Protein AF-A0A1J6ID64-F1 (afdb_monomer)

Mean predicted aligned error: 2.87 Å

InterPro domains:
  IPR014830 Glycolipid transfer protein domain [PF08718] (2-38)
  IPR014830 Glycolipid transfer protein domain [PTHR10219] (2-64)
  IPR036497 Glycolipid transfer protein superfamily [G3DSA:1.10.3520.10] (1-74)
  IPR036497 Glycolipid transfer protein superfamily [SSF110004] (2-73)

Solvent-accessible surface area (backbone atoms only — not comparable to full-atom values): 4484 Å² total; per-residue (Å²): 110,71,58,67,76,72,49,46,85,67,44,53,71,71,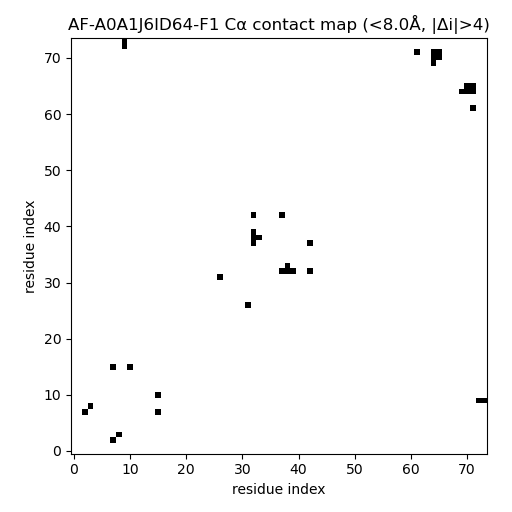55,49,51,52,52,60,63,50,57,81,72,56,73,53,73,66,57,46,31,59,75,69,74,43,52,74,70,56,45,51,53,52,52,50,52,48,50,68,62,43,51,64,52,53,54,48,52,53,50,57,36,49,75,69,76,42,82,90,87,112

Structure (mmCIF, N/CA/C/O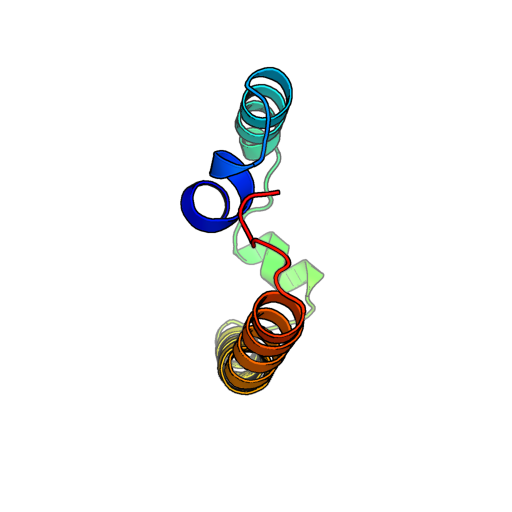 backbone):
data_AF-A0A1J6ID64-F1
#
_entry.id   AF-A0A1J6ID64-F1
#
loop_
_atom_site.group_PDB
_atom_site.id
_atom_site.type_symbol
_atom_site.label_atom_id
_atom_site.label_alt_id
_atom_site.label_comp_id
_atom_site.label_asym_id
_atom_site.label_entity_id
_atom_site.label_seq_id
_atom_site.pdbx_PDB_ins_code
_atom_site.Cartn_x
_atom_site.Cartn_y
_atom_site.Cartn_z
_atom_site.occupancy
_atom_site.B_iso_or_equiv
_atom_site.auth_seq_id
_atom_site.auth_comp_id
_atom_site.auth_asym_id
_atom_site.auth_atom_id
_atom_site.pdbx_PDB_model_num
ATOM 1 N N . MET A 1 1 ? 5.442 -7.555 7.296 1.00 81.94 1 MET A N 1
ATOM 2 C CA . MET A 1 1 ? 4.785 -6.229 7.208 1.00 81.94 1 MET A CA 1
ATOM 3 C C . MET A 1 1 ? 4.728 -5.792 5.749 1.00 81.94 1 MET A C 1
ATOM 5 O O . MET A 1 1 ? 5.735 -5.942 5.068 1.00 81.94 1 MET A O 1
ATOM 9 N N . ALA A 1 2 ? 3.588 -5.282 5.270 1.00 95.44 2 ALA A N 1
ATOM 10 C CA . ALA A 1 2 ? 3.347 -4.982 3.848 1.00 95.44 2 ALA A CA 1
ATOM 11 C C . ALA A 1 2 ? 4.407 -4.055 3.217 1.00 95.44 2 ALA A C 1
ATOM 13 O O . ALA A 1 2 ? 4.962 -4.383 2.170 1.00 95.44 2 ALA A O 1
ATOM 14 N N . TYR A 1 3 ? 4.773 -2.966 3.906 1.00 96.62 3 TYR A N 1
ATOM 15 C CA . TYR A 1 3 ? 5.797 -2.017 3.446 1.00 96.62 3 TYR A CA 1
ATOM 16 C C . TYR A 1 3 ? 7.142 -2.683 3.123 1.00 96.62 3 TYR A C 1
ATOM 18 O O . TYR A 1 3 ? 7.729 -2.417 2.077 1.00 96.62 3 TYR A O 1
ATOM 26 N N . ALA A 1 4 ? 7.609 -3.574 4.003 1.00 96.44 4 ALA A N 1
ATOM 27 C CA . ALA A 1 4 ? 8.899 -4.244 3.852 1.00 96.44 4 ALA A CA 1
ATOM 28 C C . ALA A 1 4 ? 8.963 -5.134 2.600 1.00 96.44 4 ALA A C 1
ATOM 30 O O . ALA A 1 4 ? 10.036 -5.311 2.039 1.00 96.44 4 ALA A O 1
ATOM 31 N N . LYS A 1 5 ? 7.820 -5.684 2.169 1.00 95.56 5 LYS A N 1
ATOM 32 C CA . LYS A 1 5 ? 7.735 -6.565 1.000 1.00 95.56 5 LYS A CA 1
ATOM 33 C C . LYS A 1 5 ? 7.583 -5.792 -0.311 1.00 95.56 5 LYS A C 1
ATOM 35 O O . LYS A 1 5 ? 8.141 -6.220 -1.309 1.00 95.56 5 LYS A O 1
ATOM 40 N N . VAL A 1 6 ? 6.809 -4.705 -0.311 1.00 94.81 6 VAL A N 1
ATOM 41 C CA . VAL A 1 6 ? 6.381 -4.042 -1.556 1.00 94.81 6 VAL A CA 1
ATOM 42 C C . VAL A 1 6 ? 7.179 -2.775 -1.850 1.00 94.81 6 VAL A C 1
ATOM 44 O O . VAL A 1 6 ? 7.614 -2.591 -2.975 1.00 94.81 6 VAL A O 1
ATOM 47 N N . CYS A 1 7 ? 7.396 -1.904 -0.861 1.00 95.62 7 CYS A N 1
ATOM 48 C CA . CYS A 1 7 ? 7.993 -0.584 -1.101 1.00 95.62 7 CYS A CA 1
ATOM 49 C C . CYS A 1 7 ? 9.462 -0.500 -0.680 1.00 95.62 7 CYS A C 1
ATOM 51 O O . CYS A 1 7 ? 10.256 0.193 -1.306 1.00 95.62 7 CYS A O 1
ATOM 53 N N . ALA A 1 8 ? 9.837 -1.175 0.410 1.00 96.56 8 ALA A N 1
A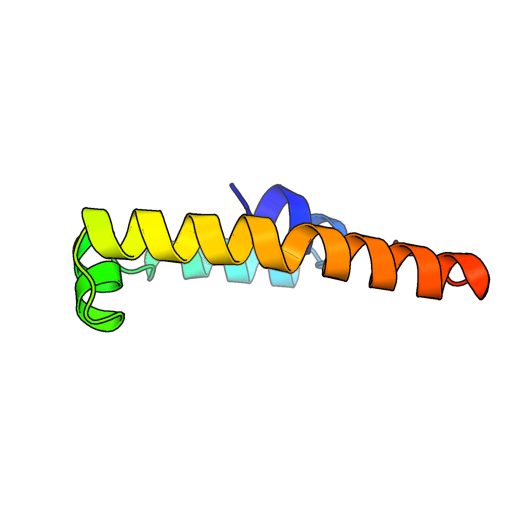TOM 54 C CA . ALA A 1 8 ? 11.179 -1.059 0.977 1.00 96.56 8 ALA A CA 1
ATOM 55 C C . ALA A 1 8 ? 12.331 -1.420 0.013 1.00 96.56 8 ALA A C 1
ATOM 57 O O . ALA A 1 8 ? 13.360 -0.749 0.118 1.00 96.56 8 ALA A O 1
ATOM 58 N N . PRO A 1 9 ? 12.199 -2.398 -0.912 1.00 95.75 9 PRO A N 1
ATOM 59 C CA . PRO A 1 9 ? 13.240 -2.681 -1.905 1.00 95.75 9 PRO A CA 1
ATOM 60 C C . PRO A 1 9 ? 13.576 -1.491 -2.818 1.00 95.75 9 PRO A C 1
ATOM 62 O O . PRO A 1 9 ? 14.727 -1.355 -3.218 1.00 95.75 9 PRO A O 1
ATOM 65 N N . TYR A 1 10 ? 12.605 -0.608 -3.072 1.00 95.81 10 TYR A N 1
ATOM 66 C CA . TYR A 1 10 ? 12.718 0.520 -4.009 1.00 95.81 10 TYR A CA 1
ATOM 67 C C . TYR A 1 10 ? 12.976 1.864 -3.311 1.00 95.81 10 TYR A C 1
ATOM 69 O O . TYR A 1 10 ? 13.330 2.866 -3.927 1.00 95.81 10 TYR A O 1
ATOM 77 N N . HIS A 1 11 ? 12.827 1.916 -1.988 1.00 96.62 11 HIS A N 1
ATOM 78 C CA . HIS A 1 11 ? 13.067 3.126 -1.209 1.00 96.62 11 HIS A CA 1
ATOM 79 C C . HIS A 1 11 ? 14.514 3.235 -0.737 1.00 96.62 11 HIS A C 1
ATOM 81 O O . HIS A 1 11 ? 15.081 2.276 -0.218 1.00 96.62 11 HIS A O 1
ATOM 87 N N . THR A 1 12 ? 15.090 4.438 -0.806 1.00 97.50 12 THR A N 1
ATOM 88 C CA . THR A 1 12 ? 16.408 4.737 -0.224 1.00 97.50 12 THR A CA 1
ATOM 89 C C . THR A 1 12 ? 16.400 4.593 1.300 1.00 97.50 12 THR A C 1
ATOM 91 O O . THR A 1 12 ? 15.349 4.579 1.946 1.00 97.50 12 THR A O 1
ATOM 94 N N . TRP A 1 13 ? 17.590 4.531 1.909 1.00 97.75 13 TRP A N 1
ATOM 95 C CA . TRP A 1 13 ? 17.719 4.471 3.369 1.00 97.75 13 TRP A CA 1
ATOM 96 C C . TRP A 1 13 ? 16.962 5.606 4.072 1.00 97.75 13 TRP A C 1
ATOM 98 O O . TRP A 1 13 ? 16.217 5.338 5.010 1.00 97.75 13 TRP A O 1
ATOM 108 N N . ALA A 1 14 ? 17.083 6.844 3.579 1.00 98.50 14 ALA A N 1
ATOM 109 C CA . ALA A 1 14 ? 16.420 8.002 4.177 1.00 98.50 14 ALA A CA 1
ATOM 110 C C . ALA A 1 14 ? 14.890 7.839 4.205 1.00 98.50 14 ALA A C 1
ATOM 112 O O . ALA A 1 14 ? 14.260 8.081 5.234 1.00 98.50 14 ALA A O 1
ATOM 113 N N . VAL A 1 15 ? 14.297 7.350 3.110 1.00 98.12 15 VAL A N 1
ATOM 114 C CA . VAL A 1 15 ? 12.850 7.107 3.024 1.00 98.12 15 VAL A CA 1
ATOM 115 C C . VAL A 1 15 ? 12.425 5.964 3.947 1.00 98.12 15 VAL A C 1
ATOM 117 O O . VAL A 1 15 ? 11.430 6.093 4.658 1.00 98.12 15 VAL A O 1
ATOM 120 N N . ARG A 1 16 ? 13.185 4.863 4.009 1.00 98.19 16 ARG A N 1
ATOM 121 C CA . ARG A 1 16 ? 12.891 3.754 4.936 1.00 98.19 16 ARG A CA 1
ATOM 122 C C . ARG A 1 16 ? 12.944 4.192 6.396 1.00 98.19 16 ARG A C 1
ATOM 124 O O . ARG A 1 16 ? 12.083 3.796 7.178 1.00 98.19 16 ARG A O 1
ATOM 131 N N . THR A 1 17 ? 13.913 5.028 6.754 1.00 98.00 17 THR A N 1
AT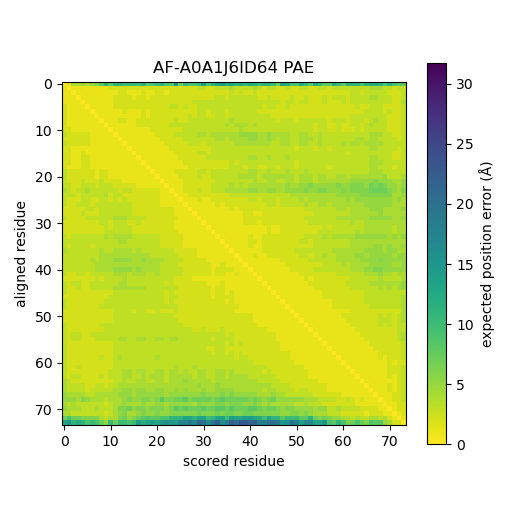OM 132 C CA . THR A 1 17 ? 14.027 5.600 8.101 1.00 98.00 17 THR A CA 1
ATOM 133 C C . THR A 1 17 ? 12.830 6.487 8.426 1.00 98.00 17 THR A C 1
ATOM 135 O O . THR A 1 17 ? 12.234 6.332 9.490 1.00 98.00 17 THR A O 1
ATOM 138 N N . ALA A 1 18 ? 12.426 7.359 7.497 1.00 98.31 18 ALA A N 1
ATOM 139 C CA . ALA A 1 18 ? 11.251 8.209 7.673 1.00 98.31 18 ALA A CA 1
ATOM 140 C C . ALA A 1 18 ? 9.963 7.386 7.854 1.00 98.31 18 ALA A C 1
ATOM 142 O O . ALA A 1 18 ? 9.179 7.668 8.758 1.00 98.31 18 ALA A O 1
ATOM 143 N N . VAL A 1 19 ? 9.770 6.328 7.057 1.00 97.44 19 VAL A N 1
ATOM 144 C CA . VAL A 1 19 ? 8.619 5.424 7.202 1.00 97.44 19 VAL A CA 1
ATOM 145 C C . VAL A 1 19 ? 8.631 4.730 8.562 1.00 97.44 19 VAL A C 1
ATOM 147 O O . VAL A 1 19 ? 7.610 4.742 9.243 1.00 97.44 19 VAL A O 1
ATOM 150 N N . SER A 1 20 ? 9.771 4.180 8.991 1.00 96.44 20 SER A N 1
ATOM 151 C CA . SER A 1 20 ? 9.901 3.540 10.307 1.00 96.44 20 SER A CA 1
ATOM 152 C C . SER A 1 20 ? 9.584 4.499 11.456 1.00 96.44 20 SER A C 1
ATOM 154 O O . SER A 1 20 ? 8.861 4.118 12.371 1.00 96.44 20 SER A O 1
ATOM 156 N N . ALA A 1 21 ? 10.062 5.746 11.398 1.00 97.56 21 ALA A N 1
ATOM 157 C CA . ALA A 1 21 ? 9.737 6.764 12.399 1.00 97.56 21 ALA A CA 1
ATOM 158 C C . ALA A 1 21 ? 8.238 7.124 12.391 1.00 97.56 21 ALA A C 1
ATOM 160 O O . ALA A 1 21 ? 7.628 7.279 13.449 1.00 97.56 21 ALA A O 1
ATOM 161 N N . GLY A 1 22 ? 7.627 7.198 11.205 1.00 97.00 22 GLY A N 1
ATOM 162 C CA . GLY A 1 22 ? 6.198 7.467 11.038 1.00 97.00 22 GLY A CA 1
ATOM 163 C C . GLY A 1 22 ? 5.280 6.359 11.563 1.00 97.00 22 GLY A C 1
ATOM 164 O O . GLY A 1 22 ? 4.129 6.642 11.888 1.00 97.00 22 GLY A O 1
ATOM 165 N N . MET A 1 23 ? 5.769 5.121 11.714 1.00 95.00 23 MET A N 1
ATOM 166 C CA . MET A 1 23 ? 4.968 4.005 12.244 1.00 95.00 23 MET A CA 1
ATOM 167 C C . MET A 1 23 ? 4.434 4.280 13.656 1.00 95.00 23 MET A C 1
ATOM 169 O O . MET A 1 23 ? 3.345 3.823 13.994 1.00 95.00 23 MET A O 1
ATOM 173 N N . CYS A 1 24 ? 5.150 5.073 14.461 1.00 94.88 24 CYS A N 1
ATOM 174 C CA . CYS A 1 24 ? 4.713 5.483 15.800 1.00 94.88 24 CYS A CA 1
ATOM 175 C C . CYS A 1 24 ? 3.449 6.362 15.792 1.00 94.88 24 CYS A C 1
ATOM 177 O O . CYS A 1 24 ? 2.824 6.533 16.834 1.00 94.88 24 CYS A O 1
ATOM 179 N N . ALA A 1 25 ? 3.081 6.922 14.637 1.00 97.00 25 ALA A N 1
ATOM 180 C CA . ALA A 1 25 ? 1.881 7.732 14.448 1.00 97.00 25 ALA A CA 1
ATOM 181 C C . ALA A 1 25 ? 0.735 6.961 13.766 1.00 97.00 25 ALA A C 1
ATOM 183 O O . ALA A 1 25 ? -0.272 7.568 13.391 1.00 97.00 25 ALA A O 1
ATOM 184 N N . LEU A 1 26 ? 0.870 5.642 13.568 1.00 96.88 26 LEU A N 1
ATOM 185 C CA . LEU A 1 26 ? -0.210 4.842 12.999 1.00 96.88 26 LEU A CA 1
ATOM 186 C C . LEU A 1 26 ? -1.430 4.816 13.928 1.00 96.88 26 LEU A C 1
ATOM 188 O O . LEU A 1 26 ? -1.276 4.716 15.148 1.00 96.88 26 LEU A O 1
ATOM 192 N N . PRO A 1 27 ? -2.650 4.863 13.362 1.00 97.69 27 PRO A N 1
ATOM 193 C CA . PRO A 1 27 ? -3.851 4.656 14.150 1.00 97.69 27 PRO A CA 1
ATOM 194 C C . PRO A 1 27 ? -3.879 3.230 14.706 1.00 97.69 27 PRO A C 1
ATOM 196 O O . PRO A 1 27 ? -3.337 2.295 14.108 1.00 97.69 27 PRO A O 1
ATOM 199 N N . THR A 1 28 ? -4.583 3.047 15.820 1.00 98.00 28 THR A N 1
ATOM 200 C CA . THR A 1 28 ? -4.973 1.700 16.245 1.00 98.00 28 THR A CA 1
ATOM 201 C C . THR A 1 28 ? -5.945 1.090 15.234 1.00 98.00 28 THR A C 1
ATOM 203 O O . THR A 1 28 ? -6.526 1.779 14.389 1.00 98.00 28 THR A O 1
ATOM 206 N N . ARG A 1 29 ? -6.159 -0.223 15.334 1.00 97.44 29 ARG A N 1
ATOM 207 C CA . ARG A 1 29 ? -7.115 -0.932 14.479 1.00 97.44 29 ARG A CA 1
ATOM 208 C C . ARG A 1 29 ? -8.528 -0.340 14.570 1.00 97.44 29 ARG A C 1
ATOM 210 O O . ARG A 1 29 ? -9.133 -0.078 13.538 1.00 97.44 29 ARG A O 1
ATOM 217 N N . ASP A 1 30 ? -9.003 -0.048 15.777 1.00 98.25 30 ASP A N 1
ATOM 218 C CA . ASP A 1 30 ? -10.349 0.501 15.990 1.00 98.25 30 ASP A CA 1
ATOM 219 C C . ASP A 1 30 ? -10.481 1.920 15.426 1.00 98.25 30 ASP A C 1
ATOM 221 O O . ASP A 1 30 ? -11.475 2.255 14.787 1.00 98.25 30 ASP A O 1
ATOM 225 N N . GLN A 1 31 ? -9.442 2.750 15.587 1.00 98.56 31 GLN A N 1
ATOM 226 C CA . GLN A 1 31 ? -9.403 4.087 14.990 1.00 98.56 31 GLN A CA 1
ATOM 227 C C . GLN A 1 31 ? -9.418 4.029 13.459 1.00 98.56 31 GLN A C 1
ATOM 229 O O . GLN A 1 31 ? -10.017 4.893 12.820 1.00 98.56 31 GLN A O 1
ATOM 234 N N . LEU A 1 32 ? -8.758 3.034 12.860 1.00 98.25 32 LEU A N 1
ATOM 235 C CA . LEU A 1 32 ? -8.791 2.821 11.417 1.00 98.25 32 LEU A CA 1
ATOM 236 C C . LEU A 1 32 ? -10.197 2.427 10.950 1.00 98.25 32 LEU A C 1
ATOM 238 O O . LEU A 1 32 ? -10.712 3.058 10.033 1.00 98.25 32 LEU A O 1
ATOM 242 N N . LEU A 1 33 ? -10.825 1.439 11.590 1.00 98.44 33 LEU A N 1
ATOM 243 C CA . LEU A 1 33 ? -12.183 0.999 11.248 1.00 98.44 33 LEU A CA 1
ATOM 244 C C . LEU A 1 33 ? -13.205 2.132 11.404 1.00 98.44 33 LEU A C 1
ATOM 246 O O . LEU A 1 33 ? -14.004 2.369 10.500 1.00 98.44 33 LEU A O 1
ATOM 250 N N . MET A 1 34 ? -13.096 2.920 12.478 1.00 98.38 34 MET A N 1
ATOM 251 C CA . MET A 1 34 ? -13.913 4.118 12.678 1.00 98.38 34 MET A CA 1
ATOM 252 C C . MET A 1 34 ? -13.733 5.131 11.539 1.00 98.38 34 MET A C 1
ATOM 254 O O . MET A 1 34 ? -14.717 5.672 11.041 1.00 98.38 34 MET A O 1
ATOM 258 N N . LYS A 1 35 ? -12.493 5.384 11.094 1.00 98.00 35 LYS A N 1
ATOM 259 C CA . LYS A 1 35 ? -12.217 6.293 9.965 1.00 98.00 35 LYS A CA 1
ATOM 260 C C . LYS A 1 35 ? -12.740 5.769 8.630 1.00 98.00 35 LYS A C 1
ATOM 262 O O . LYS A 1 35 ? -13.092 6.574 7.775 1.00 98.00 35 LYS A O 1
ATOM 267 N N . LEU A 1 36 ? -12.765 4.451 8.449 1.00 97.81 36 LEU A N 1
ATOM 268 C CA . LEU A 1 36 ? -13.345 3.803 7.272 1.00 97.81 36 LEU A CA 1
ATOM 269 C C . LEU A 1 36 ? -14.876 3.743 7.335 1.00 97.81 36 LEU A C 1
ATOM 271 O O . LEU A 1 36 ? -15.499 3.485 6.313 1.00 97.81 36 LEU A O 1
ATOM 275 N N . ASN A 1 37 ? -15.472 4.028 8.499 1.00 98.12 37 ASN A N 1
ATOM 276 C CA . ASN A 1 37 ? -16.894 3.836 8.773 1.00 98.12 37 ASN A CA 1
ATOM 277 C C . ASN A 1 37 ? -17.337 2.380 8.530 1.00 98.12 37 ASN A C 1
ATOM 279 O O . ASN A 1 37 ? -18.400 2.121 7.970 1.00 98.12 37 ASN A O 1
ATOM 283 N N . GLU A 1 38 ? -16.497 1.434 8.952 1.00 98.06 38 GLU A N 1
ATOM 284 C CA . GLU A 1 38 ? -16.708 0.001 8.768 1.00 98.06 38 GLU A CA 1
ATOM 285 C C . GLU A 1 38 ? -16.686 -0.740 10.109 1.00 98.06 38 GLU A C 1
ATOM 287 O O . GLU A 1 38 ? -16.058 -0.316 11.081 1.00 98.06 38 GLU A O 1
ATOM 292 N N . THR A 1 39 ? -17.361 -1.885 10.136 1.00 98.31 39 THR A N 1
ATOM 293 C CA . THR A 1 39 ? -17.228 -2.898 11.190 1.00 98.31 39 THR A CA 1
ATOM 294 C C . THR A 1 39 ? -16.109 -3.874 10.840 1.00 98.31 39 THR A C 1
ATOM 296 O O . THR A 1 39 ? -15.654 -3.916 9.699 1.00 98.31 39 THR A O 1
ATOM 299 N N . ASP A 1 40 ? -15.703 -4.708 11.791 1.00 97.94 40 ASP A N 1
ATOM 300 C CA . ASP A 1 40 ? -14.823 -5.850 11.537 1.00 97.94 40 ASP A CA 1
ATOM 301 C C . ASP A 1 40 ? -15.269 -6.711 10.346 1.00 97.94 40 ASP A C 1
ATOM 303 O O . ASP A 1 40 ? -14.496 -6.917 9.408 1.00 97.94 40 ASP A O 1
ATOM 307 N N . ASP A 1 41 ? -16.526 -7.161 10.364 1.00 98.31 41 ASP A N 1
ATOM 308 C CA . ASP A 1 41 ? -17.070 -8.088 9.368 1.00 98.31 41 ASP A CA 1
ATOM 309 C C . ASP A 1 41 ? -17.159 -7.447 7.978 1.00 98.31 41 ASP A C 1
ATOM 311 O O . ASP A 1 41 ? -16.842 -8.069 6.958 1.00 98.31 41 ASP A O 1
ATOM 315 N N . SER A 1 42 ? -17.596 -6.185 7.917 1.00 98.38 42 SER A N 1
ATOM 316 C CA . SER A 1 42 ? -17.702 -5.464 6.651 1.00 98.38 42 SER A CA 1
ATOM 317 C C . SER A 1 42 ? -16.326 -5.108 6.090 1.00 98.38 42 SER A C 1
ATOM 319 O O . SER A 1 42 ? -16.083 -5.361 4.911 1.00 98.38 42 SER A O 1
ATOM 321 N N . ALA A 1 43 ? -15.391 -4.649 6.927 1.00 98.50 43 ALA A N 1
ATOM 322 C CA . ALA A 1 43 ? -14.019 -4.383 6.512 1.00 98.50 43 ALA A CA 1
ATOM 323 C C . ALA A 1 43 ? -13.331 -5.647 5.981 1.00 98.50 43 ALA A C 1
ATOM 325 O O . ALA A 1 43 ? -12.702 -5.592 4.926 1.00 98.50 43 ALA A O 1
ATOM 326 N N . GLU A 1 44 ? -13.477 -6.796 6.651 1.00 98.38 44 GLU A N 1
ATOM 327 C CA . GLU A 1 44 ? -12.916 -8.058 6.159 1.00 98.38 44 GLU A CA 1
ATOM 328 C C . GLU A 1 44 ? -13.482 -8.422 4.782 1.00 98.38 44 GLU A C 1
ATOM 330 O O . GLU A 1 44 ? -12.718 -8.712 3.853 1.00 98.38 44 GLU A O 1
ATOM 335 N N . ARG A 1 45 ? -14.811 -8.386 4.630 1.00 98.56 45 ARG A N 1
ATOM 336 C CA . ARG A 1 45 ? -15.474 -8.706 3.362 1.00 98.56 45 ARG A CA 1
ATOM 337 C C . ARG A 1 45 ? -14.990 -7.798 2.233 1.00 98.56 45 ARG A C 1
ATOM 339 O O . ARG A 1 45 ? -14.631 -8.300 1.167 1.00 98.56 45 ARG A O 1
ATOM 346 N N . GLU A 1 46 ? -14.964 -6.486 2.450 1.00 98.44 46 GLU A N 1
ATOM 347 C CA . GLU A 1 46 ? -14.572 -5.530 1.411 1.00 98.44 46 GLU A CA 1
ATOM 348 C C . GLU A 1 46 ? -13.067 -5.590 1.102 1.00 98.44 46 GLU A C 1
ATOM 350 O O . GLU A 1 46 ? -12.678 -5.529 -0.066 1.00 98.44 46 GLU A O 1
ATOM 355 N N . MET A 1 47 ? -12.205 -5.817 2.101 1.00 98.31 47 MET A N 1
ATOM 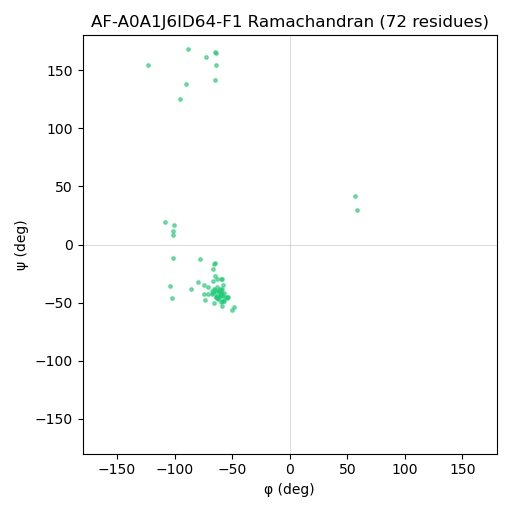356 C CA . MET A 1 47 ? -10.770 -6.025 1.873 1.00 98.31 47 MET A CA 1
ATOM 357 C C . MET A 1 47 ? -10.496 -7.294 1.058 1.00 98.31 47 MET A C 1
ATOM 359 O O . MET A 1 47 ? -9.660 -7.260 0.155 1.00 98.31 47 MET A O 1
ATOM 363 N N . ARG A 1 48 ? -11.210 -8.401 1.314 1.00 98.69 48 ARG A N 1
ATOM 364 C CA . ARG A 1 48 ? -11.104 -9.624 0.493 1.00 98.69 48 ARG A CA 1
ATOM 365 C C . ARG A 1 48 ? -11.540 -9.372 -0.946 1.00 98.69 48 ARG A C 1
ATOM 367 O O . ARG A 1 48 ? -10.799 -9.711 -1.862 1.00 98.69 48 ARG A O 1
ATOM 374 N N . ARG A 1 49 ? -12.672 -8.688 -1.147 1.00 98.62 49 ARG A N 1
ATOM 375 C CA . ARG A 1 49 ? -13.138 -8.293 -2.489 1.00 98.62 49 ARG A CA 1
ATOM 376 C C . ARG A 1 49 ? -12.104 -7.449 -3.229 1.00 98.62 49 ARG A C 1
ATOM 378 O O . ARG A 1 49 ? -11.884 -7.669 -4.416 1.00 98.62 49 ARG A O 1
ATOM 385 N N . TYR A 1 50 ? -11.462 -6.504 -2.541 1.00 98.44 50 TYR A N 1
ATOM 386 C CA . TYR A 1 50 ? -10.387 -5.703 -3.120 1.00 98.44 50 TYR A CA 1
ATOM 387 C C . TYR A 1 50 ? -9.179 -6.561 -3.511 1.00 98.44 50 TYR A C 1
ATOM 389 O O . TYR A 1 50 ? -8.641 -6.386 -4.603 1.00 98.44 50 TYR A O 1
ATOM 397 N N . ILE A 1 51 ? -8.756 -7.497 -2.657 1.00 98.38 51 ILE A N 1
ATOM 398 C CA . ILE A 1 51 ? -7.655 -8.420 -2.967 1.00 98.38 51 ILE A CA 1
ATOM 399 C C . ILE A 1 51 ? -7.993 -9.225 -4.227 1.00 98.38 51 ILE A C 1
ATOM 401 O O . ILE A 1 51 ? -7.237 -9.175 -5.194 1.00 98.38 51 ILE A O 1
ATOM 405 N N . ASP A 1 52 ? -9.157 -9.871 -4.263 1.00 98.62 52 ASP A N 1
ATOM 406 C CA . ASP A 1 52 ? -9.574 -10.710 -5.391 1.00 98.62 52 ASP A CA 1
ATOM 407 C C . ASP A 1 52 ? -9.683 -9.912 -6.699 1.00 98.62 52 ASP A C 1
ATOM 409 O O . ASP A 1 52 ? -9.265 -10.381 -7.757 1.00 98.62 52 ASP A O 1
ATOM 413 N N . ALA A 1 53 ? -10.201 -8.681 -6.634 1.00 98.62 53 ALA A N 1
ATOM 414 C CA . ALA A 1 53 ? -10.339 -7.817 -7.802 1.00 98.62 53 ALA A CA 1
ATOM 415 C C . ALA A 1 53 ? -9.006 -7.211 -8.272 1.00 98.62 53 ALA A C 1
ATOM 417 O O . ALA A 1 53 ? -8.812 -7.016 -9.471 1.00 98.62 53 ALA A O 1
ATOM 418 N N . SER A 1 54 ? -8.090 -6.892 -7.352 1.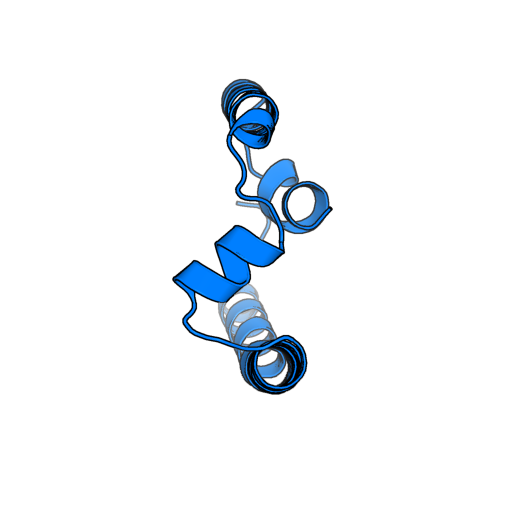00 98.56 54 SER A N 1
ATOM 419 C CA . SER A 1 54 ? -6.820 -6.229 -7.677 1.00 98.56 54 SER A CA 1
ATOM 420 C C . SER A 1 54 ? -5.763 -7.190 -8.215 1.00 98.56 54 SER A C 1
ATOM 422 O O . SER A 1 54 ? -4.990 -6.793 -9.085 1.00 98.56 54 SER A O 1
ATOM 424 N N . LEU A 1 55 ? -5.751 -8.449 -7.769 1.00 98.44 55 LEU A N 1
ATOM 425 C CA . LEU A 1 55 ? -4.789 -9.465 -8.213 1.00 98.44 55 LEU A CA 1
ATOM 426 C C . LEU A 1 55 ? -4.659 -9.584 -9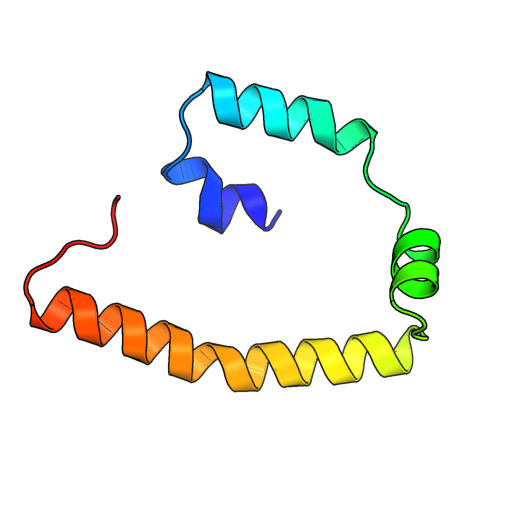.746 1.00 98.44 55 LEU A C 1
ATOM 428 O O . LEU A 1 55 ? -3.550 -9.388 -10.248 1.00 98.44 55 LEU A O 1
ATOM 432 N N . PRO A 1 56 ? -5.736 -9.825 -10.524 1.00 98.50 56 PRO A N 1
ATOM 433 C CA . PRO A 1 56 ? -5.614 -9.946 -11.978 1.00 98.50 56 PRO A CA 1
ATOM 434 C C . PRO A 1 56 ? -5.170 -8.639 -12.651 1.00 98.50 56 PRO A C 1
ATOM 436 O O . PRO A 1 56 ? -4.545 -8.672 -13.711 1.00 98.50 56 PRO A O 1
ATOM 439 N N . ILE A 1 57 ? -5.467 -7.486 -12.045 1.00 98.44 57 ILE A N 1
ATOM 440 C CA . ILE A 1 57 ? -5.068 -6.174 -12.566 1.00 98.44 57 ILE A CA 1
ATOM 441 C C . ILE A 1 57 ? -3.574 -5.931 -12.345 1.00 98.44 57 ILE A C 1
ATOM 443 O O . ILE A 1 57 ? -2.897 -5.476 -13.265 1.00 98.44 57 ILE A O 1
ATOM 447 N N . ILE A 1 58 ? -3.047 -6.272 -11.166 1.00 97.94 58 ILE A N 1
ATOM 448 C CA . ILE A 1 58 ? -1.608 -6.204 -10.875 1.00 97.94 58 ILE A CA 1
ATOM 449 C C . ILE A 1 58 ? -0.846 -7.097 -11.859 1.00 97.94 58 ILE A C 1
ATOM 451 O O . ILE A 1 58 ? 0.060 -6.622 -12.537 1.00 97.94 58 ILE A O 1
ATOM 455 N N . GLU A 1 59 ? -1.286 -8.347 -12.041 1.00 98.12 59 GLU A N 1
ATOM 456 C CA . GLU A 1 59 ? -0.667 -9.253 -13.015 1.00 98.12 59 GLU A CA 1
ATOM 457 C C . GLU A 1 59 ? -0.710 -8.714 -14.448 1.00 98.12 59 GLU A C 1
ATOM 459 O O . GLU A 1 59 ? 0.224 -8.924 -15.223 1.00 98.12 59 GLU A O 1
ATOM 464 N N . TYR A 1 60 ? -1.808 -8.061 -14.832 1.00 98.38 60 TYR A N 1
ATOM 465 C CA . TYR A 1 60 ? -1.932 -7.453 -16.151 1.00 98.38 60 TYR A CA 1
ATOM 466 C C . TYR A 1 60 ? -0.913 -6.326 -16.343 1.00 98.38 60 TYR A C 1
ATOM 468 O O . TYR A 1 60 ? -0.259 -6.275 -17.385 1.00 98.38 60 TYR A O 1
ATOM 476 N N . ILE A 1 61 ? -0.747 -5.453 -15.348 1.00 97.94 61 ILE A N 1
ATOM 477 C CA . ILE A 1 61 ? 0.222 -4.351 -15.392 1.00 97.94 61 ILE A CA 1
ATOM 478 C C . ILE A 1 61 ? 1.651 -4.899 -15.466 1.00 97.94 61 ILE A C 1
ATOM 480 O O . ILE A 1 61 ? 2.413 -4.470 -16.333 1.00 97.94 61 ILE A O 1
ATOM 484 N N . ASP A 1 62 ? 1.990 -5.897 -14.650 1.00 97.38 62 ASP A N 1
ATOM 485 C CA . ASP A 1 62 ? 3.309 -6.538 -14.681 1.00 97.38 62 ASP A CA 1
ATOM 486 C C . ASP A 1 62 ? 3.608 -7.108 -16.075 1.00 97.38 62 ASP A C 1
ATOM 488 O O . ASP A 1 62 ? 4.643 -6.813 -16.681 1.00 97.38 62 ASP A O 1
ATOM 492 N N . LYS A 1 63 ? 2.655 -7.860 -16.646 1.00 98.06 63 LYS A N 1
ATOM 493 C CA . LYS A 1 63 ? 2.763 -8.417 -18.005 1.00 98.06 63 LYS A CA 1
ATOM 494 C C . LYS A 1 63 ? 2.913 -7.318 -19.062 1.00 98.06 63 LYS A C 1
ATOM 496 O O . LYS A 1 63 ? 3.681 -7.493 -20.004 1.00 98.06 63 LYS A O 1
ATOM 501 N N . LEU A 1 64 ? 2.215 -6.193 -18.910 1.00 98.31 64 LEU A N 1
ATOM 502 C CA . LEU A 1 64 ? 2.228 -5.063 -19.845 1.00 98.31 64 LEU A CA 1
ATOM 503 C C . LEU A 1 64 ? 3.593 -4.358 -19.914 1.00 98.31 64 LEU A C 1
ATOM 505 O O . LEU A 1 64 ? 4.007 -3.915 -20.992 1.00 98.31 64 LEU A O 1
ATOM 509 N N . TYR A 1 65 ? 4.271 -4.226 -18.774 1.00 97.94 65 TYR A N 1
ATOM 510 C CA . TYR A 1 65 ? 5.612 -3.644 -18.686 1.00 97.94 65 TYR A CA 1
ATOM 511 C C . TYR A 1 65 ? 6.657 -4.615 -19.237 1.00 97.94 65 TYR A C 1
ATOM 513 O O . TYR A 1 65 ? 7.434 -4.248 -20.123 1.00 97.94 65 TYR A O 1
ATOM 521 N N . ILE A 1 66 ? 6.596 -5.881 -18.816 1.00 97.44 66 ILE A N 1
ATOM 522 C CA . ILE A 1 66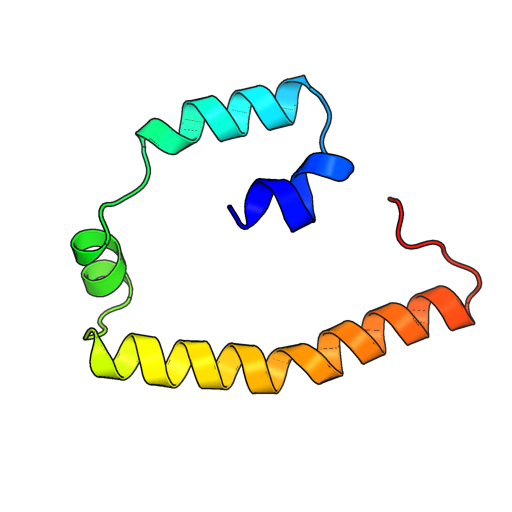 ? 7.502 -6.934 -19.291 1.00 97.44 66 ILE A CA 1
ATOM 523 C C . ILE A 1 66 ? 7.379 -7.122 -20.810 1.00 97.44 66 ILE A C 1
ATOM 525 O O . ILE A 1 66 ? 8.393 -7.249 -21.494 1.00 97.44 66 ILE A O 1
ATOM 529 N N . SER A 1 67 ? 6.167 -7.057 -21.381 1.00 98.12 67 SER A N 1
ATOM 530 C CA . SER A 1 67 ? 5.963 -7.175 -22.836 1.00 98.12 67 SER A CA 1
ATOM 531 C C . SER A 1 67 ? 6.578 -6.024 -23.639 1.00 98.12 67 SER A C 1
ATOM 533 O O . SER A 1 67 ? 6.702 -6.125 -24.856 1.00 98.12 67 SER A O 1
ATOM 535 N N . ARG A 1 68 ? 6.912 -4.909 -22.980 1.00 97.81 68 ARG A N 1
ATOM 536 C CA . ARG A 1 68 ? 7.616 -3.753 -23.557 1.00 97.81 68 ARG A CA 1
ATOM 537 C C . ARG A 1 68 ? 9.100 -3.738 -23.194 1.00 97.81 68 ARG A C 1
ATOM 539 O O . ARG A 1 68 ? 9.759 -2.728 -23.419 1.00 97.81 68 ARG A O 1
ATOM 546 N N . SER A 1 69 ? 9.613 -4.834 -22.635 1.00 96.75 69 SER A N 1
ATOM 547 C CA . SER A 1 69 ? 10.988 -4.947 -22.143 1.00 96.75 69 SER A CA 1
ATOM 548 C C . SER A 1 69 ? 11.334 -3.906 -21.071 1.00 96.75 69 SER A C 1
ATOM 550 O O . SER A 1 69 ? 12.487 -3.497 -20.957 1.00 96.75 69 SER A O 1
ATOM 552 N N . ILE A 1 70 ? 10.340 -3.467 -20.292 1.00 96.94 70 ILE A N 1
ATOM 553 C CA . ILE A 1 70 ? 10.530 -2.582 -19.140 1.00 96.94 70 ILE A CA 1
ATOM 554 C C . ILE A 1 70 ? 10.623 -3.467 -17.895 1.00 96.94 70 ILE A C 1
ATOM 556 O O . ILE A 1 70 ? 9.741 -4.293 -17.651 1.00 96.94 70 ILE A O 1
ATOM 560 N N . THR A 1 71 ? 11.699 -3.319 -17.124 1.00 93.81 71 THR A N 1
ATOM 561 C CA . THR A 1 71 ? 11.897 -4.046 -15.865 1.00 93.81 71 THR A CA 1
ATOM 562 C C . THR A 1 71 ? 10.968 -3.510 -14.769 1.00 93.81 71 THR A C 1
ATOM 564 O O . THR A 1 71 ? 10.405 -2.425 -14.893 1.00 93.81 71 THR A O 1
ATOM 567 N N . LEU A 1 72 ? 10.757 -4.292 -13.709 1.00 92.12 72 LEU A N 1
ATOM 568 C CA . LEU A 1 72 ? 9.879 -3.946 -12.577 1.00 92.12 72 LEU A CA 1
ATOM 569 C C . LEU A 1 72 ? 10.675 -3.627 -11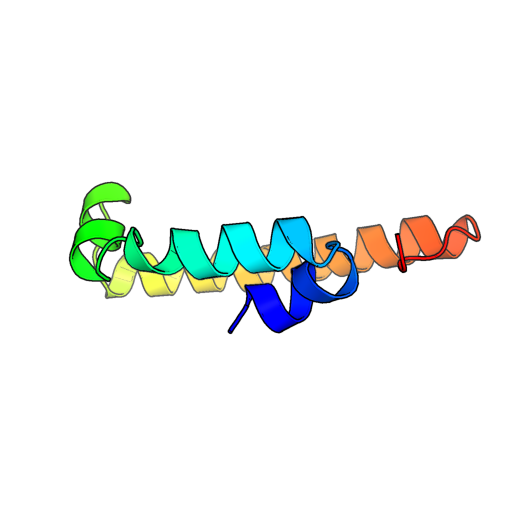.300 1.00 92.12 72 LEU A C 1
ATOM 571 O O . LEU A 1 72 ? 10.149 -3.734 -10.198 1.00 92.12 72 LEU A O 1
ATOM 575 N N . ASP A 1 73 ? 11.960 -3.312 -11.447 1.00 86.62 73 ASP A N 1
ATOM 576 C CA . ASP A 1 73 ? 12.920 -3.096 -10.362 1.00 86.62 73 ASP A CA 1
ATOM 577 C C . ASP A 1 73 ? 13.181 -1.609 -10.050 1.00 86.62 73 ASP A C 1
ATOM 579 O O . ASP A 1 73 ? 14.180 -1.280 -9.407 1.00 86.62 73 ASP A O 1
ATOM 583 N N . TRP A 1 74 ? 12.293 -0.727 -10.519 1.00 72.62 74 TRP A N 1
ATOM 584 C CA . TRP A 1 74 ? 12.381 0.729 -10.384 1.00 72.62 74 TRP A CA 1
ATOM 585 C C . TRP A 1 74 ? 11.732 1.274 -9.109 1.00 72.62 74 TRP A C 1
ATOM 587 O O . TRP A 1 74 ? 10.682 0.748 -8.676 1.00 72.62 74 TRP A O 1
#

pLDDT: mean 96.8, std 3.78, range [72.62, 98.69]

Foldseek 3Di:
DVCVPPPVLPDDPVVVVVVVVCVVVDDDPVVVCVVVVHDPVRVVVVVVVCVVVCVVVVVVVCVVCVVVVHDPSD

Secondary structure (DSSP, 8-state):
-HHHHHTTTTS-HHHHHHHHHHGGGPPPHHHHHHHHT--HHHHHHHHHHHHHHHHHHHHHHHHHHHTTT--S--

Radius of gyration: 16.39 Å; Cα contacts (8 Å, |Δi|>4): 19; chains: 1; bounding box: 35×19×40 Å

Organism: Nicotiana attenuata (NCBI:txid49451)

Sequence (74 aa):
MAYAKVCAPYHTWAVRTAVSAGMCALPTRDQLLMKLNETDDSAEREMRRYIDASLPIIEYIDKLYISRSITLDW